Protein AF-A0A7C3TAP7-F1 (afdb_monomer)

Secondary structure (DSSP, 8-state):
------------------PPP-------PPPSS-S-SS-----------TT-----SPPPSSPPPP-PPPPPPPPPB--HHHHHHHHHHHHHHHHHTTSS--HHHHHHHHT--HHHHHHHHHGGGS-HHHHHHHHTPPPBSS--S--HHHHHHHHH-S-HHHHHHHHHHHHHHS--

Foldseek 3Di:
DDDDDDDDDDDDDDDDDDDDDDFDFDDDDDPPPPPDPDDDPPRPRDDDDPVDDPDPDDPPPDDPDPPDPDDPQQDFDQAVQLVLQVVLVVVVVCCVVVVDVDLVSVCVVVVHDSVSSVLSVLLVLQDPVLNVVSNVDGGDSDHWPDDSVQLNVLSPDPDNVSSVVSSVVSNVVTPD

Radius of gyration: 36.16 Å; Cα contacts (8 Å, |Δi|>4): 117; chains: 1; bounding box: 50×112×71 Å

pLDDT: mean 75.44, std 23.06, range [28.06, 97.81]

Mean predicted aligned error: 17.34 Å

Solvent-accessible surface area (backbone atoms only — not comparable to full-atom values): 11710 Å² total; per-residue (Å²): 136,85,86,88,80,85,91,82,91,84,92,85,86,85,88,82,90,82,82,89,85,81,89,84,88,80,86,79,82,80,63,94,74,74,88,56,98,69,86,73,86,70,82,78,81,77,87,69,64,87,92,66,77,80,73,87,66,76,77,74,96,58,79,81,77,73,83,73,73,82,75,73,81,55,69,68,36,74,43,69,41,38,58,43,48,52,48,27,56,50,54,50,52,33,46,76,69,58,79,38,90,48,62,62,57,52,12,64,75,70,75,48,53,52,68,56,47,53,56,43,48,42,57,73,55,37,52,69,68,58,50,53,52,49,68,63,56,69,63,34,53,62,78,45,62,64,40,62,77,70,45,51,64,45,25,67,48,86,51,64,68,60,32,52,56,54,48,50,54,50,54,74,72,24,74,112

Nearest PDB structures (foldseek):
  3mkz-assembly2_U  TM=6.483E-01  e=4.287E-01  Escherichia coli K-12
  3mkw-assembly1_B  TM=4.291E-01  e=1.584E-01  Escherichia coli K-12

Structure (mmCIF, N/CA/C/O backbone):
data_AF-A0A7C3TAP7-F1
#
_entry.id   AF-A0A7C3TAP7-F1
#
loop_
_atom_site.group_PDB
_atom_site.id
_atom_site.type_symbol
_atom_site.label_atom_id
_atom_site.label_alt_id
_atom_site.label_comp_id
_atom_site.label_asym_id
_atom_site.label_entity_id
_atom_site.label_seq_id
_atom_site.pdbx_PDB_ins_code
_atom_site.Cartn_x
_atom_site.Cartn_y
_atom_site.Cartn_z
_atom_site.occupancy
_atom_site.B_iso_or_equiv
_atom_site.auth_seq_id
_atom_site.auth_comp_id
_atom_site.auth_asym_id
_atom_site.auth_atom_id
_atom_site.pdbx_PDB_model_num
ATOM 1 N N . MET A 1 1 ? 23.867 97.907 49.532 1.00 34.69 1 MET A N 1
ATOM 2 C CA . MET A 1 1 ? 24.521 98.453 48.332 1.00 34.69 1 MET A CA 1
ATOM 3 C C . MET A 1 1 ? 25.478 97.412 47.781 1.00 34.69 1 MET A C 1
ATOM 5 O O . MET A 1 1 ? 26.526 97.175 48.360 1.00 34.69 1 MET A O 1
ATOM 9 N N . ASP A 1 2 ? 24.987 96.705 46.773 1.00 29.47 2 ASP A N 1
ATOM 10 C CA . ASP A 1 2 ? 25.617 96.410 45.482 1.00 29.47 2 ASP A CA 1
ATOM 11 C C . ASP A 1 2 ? 27.139 96.214 45.344 1.00 29.47 2 ASP A C 1
ATOM 13 O O . ASP A 1 2 ? 27.933 97.124 45.564 1.00 29.47 2 ASP A O 1
ATOM 17 N N . SER A 1 3 ? 27.431 95.079 44.692 1.00 28.06 3 SER A N 1
ATOM 18 C CA . SER A 1 3 ? 28.399 94.875 43.600 1.00 28.06 3 SER A CA 1
ATOM 19 C C . SER A 1 3 ? 29.869 94.556 43.897 1.00 28.06 3 SER A C 1
ATOM 21 O O . SER A 1 3 ? 30.468 95.069 44.833 1.00 28.06 3 SER A O 1
ATOM 23 N N . PHE A 1 4 ? 30.422 93.776 42.945 1.00 29.77 4 PHE A N 1
ATOM 24 C CA . PHE A 1 4 ? 31.807 93.304 42.722 1.00 29.77 4 PHE A CA 1
ATOM 25 C C . PHE A 1 4 ? 32.189 91.990 43.445 1.00 29.77 4 PHE A C 1
ATOM 27 O O . PHE A 1 4 ? 31.951 91.856 44.632 1.00 29.77 4 PHE A O 1
ATOM 34 N N . ASN A 1 5 ? 32.819 90.965 42.847 1.00 28.53 5 ASN A N 1
ATOM 35 C CA . ASN A 1 5 ? 33.373 90.744 41.504 1.00 28.53 5 ASN A CA 1
ATOM 36 C C . ASN A 1 5 ? 33.715 89.234 41.306 1.00 28.53 5 ASN A C 1
ATOM 38 O O . ASN A 1 5 ? 34.067 88.568 42.272 1.00 28.53 5 ASN A O 1
ATOM 42 N N . GLN A 1 6 ? 33.717 88.761 40.051 1.00 33.16 6 GLN A N 1
ATOM 43 C CA . GLN A 1 6 ? 34.759 87.919 39.404 1.00 33.16 6 GLN A CA 1
ATOM 44 C C . GLN A 1 6 ? 35.263 86.578 40.038 1.00 33.16 6 GLN A C 1
ATOM 46 O O . GLN A 1 6 ? 36.050 86.571 40.974 1.00 33.16 6 GLN A O 1
ATOM 51 N N . THR A 1 7 ? 34.957 85.465 39.340 1.00 33.38 7 THR A N 1
ATOM 52 C CA . THR A 1 7 ? 35.851 84.346 38.898 1.00 33.38 7 THR A CA 1
ATOM 53 C C . THR A 1 7 ? 36.612 83.452 39.909 1.00 33.38 7 THR A C 1
ATOM 55 O O . THR A 1 7 ? 37.551 83.913 40.548 1.00 33.38 7 THR A O 1
ATOM 58 N N . ARG A 1 8 ? 36.364 82.120 39.866 1.00 30.78 8 ARG A N 1
ATOM 59 C CA . ARG A 1 8 ? 37.312 81.023 39.486 1.00 30.78 8 ARG A CA 1
ATOM 60 C C . ARG A 1 8 ? 36.782 79.608 39.834 1.00 30.78 8 ARG A C 1
ATOM 62 O O . ARG A 1 8 ? 36.366 79.370 40.955 1.00 30.78 8 ARG A O 1
ATOM 69 N N . ASP A 1 9 ? 36.808 78.733 38.822 1.00 30.14 9 ASP A N 1
ATOM 70 C CA . ASP A 1 9 ? 37.350 77.355 38.761 1.00 30.14 9 ASP A CA 1
ATOM 71 C C . ASP A 1 9 ? 37.417 76.458 40.028 1.00 30.14 9 ASP A C 1
ATOM 73 O O . ASP A 1 9 ? 38.004 76.858 41.029 1.00 30.14 9 ASP A O 1
ATOM 77 N N . VAL A 1 10 ? 36.925 75.206 39.929 1.00 29.34 10 VAL A N 1
ATOM 78 C CA . VAL A 1 10 ? 37.688 73.929 40.071 1.00 29.34 10 VAL A CA 1
ATOM 79 C C . VAL A 1 10 ? 36.748 72.715 40.277 1.00 29.34 10 VAL A C 1
ATOM 81 O O . VAL A 1 10 ? 35.847 72.729 41.108 1.00 29.34 10 VAL A O 1
ATOM 84 N N . SER A 1 11 ? 37.035 71.670 39.492 1.00 30.80 11 SER A N 1
ATOM 85 C CA . SER A 1 11 ? 36.669 70.240 39.515 1.00 30.80 11 SER A CA 1
ATOM 86 C C . SER A 1 11 ? 35.888 69.612 40.681 1.00 30.80 11 SER A C 1
ATOM 88 O O . SER A 1 11 ? 36.293 69.672 41.838 1.00 30.80 11 SER A O 1
ATOM 90 N N . ALA A 1 12 ? 34.907 68.794 40.292 1.00 37.12 12 ALA A N 1
ATOM 91 C CA . ALA A 1 12 ? 34.281 67.689 41.025 1.00 37.12 12 ALA A CA 1
ATOM 92 C C . ALA A 1 12 ? 33.786 66.706 39.921 1.00 37.12 12 ALA A C 1
ATOM 94 O O . ALA A 1 12 ? 33.351 67.170 38.872 1.00 37.12 12 ALA A O 1
ATOM 95 N N . ASP A 1 13 ? 33.906 65.379 39.930 1.00 34.72 13 ASP A N 1
ATOM 96 C CA . ASP A 1 13 ? 33.959 64.404 41.007 1.00 34.72 13 ASP A CA 1
ATOM 97 C C . ASP A 1 13 ? 34.607 63.094 40.524 1.00 34.72 13 ASP A C 1
ATOM 99 O O . ASP A 1 13 ? 34.514 62.710 39.355 1.00 34.72 13 ASP A O 1
ATOM 103 N N . HIS A 1 14 ? 35.259 62.397 41.455 1.00 37.66 14 HIS A N 1
ATOM 104 C CA . HIS A 1 14 ? 35.857 61.078 41.267 1.00 37.66 14 HIS A CA 1
ATOM 105 C C . HIS A 1 14 ? 34.842 59.971 41.603 1.00 37.66 14 HIS A C 1
ATOM 107 O O . HIS A 1 14 ? 34.180 60.000 42.637 1.00 37.66 14 HIS A O 1
ATOM 113 N N . VAL A 1 15 ? 34.778 58.980 40.715 1.00 45.97 15 VAL A N 1
ATOM 114 C CA . VAL A 1 15 ? 33.947 57.765 40.726 1.00 45.97 15 VAL A CA 1
ATOM 115 C C . VAL A 1 15 ? 34.169 56.895 41.969 1.00 45.97 15 VAL A C 1
ATOM 117 O O . VAL A 1 15 ? 35.311 56.697 42.390 1.00 45.97 15 VAL A O 1
ATOM 120 N N . LYS A 1 16 ? 33.106 56.243 42.471 1.00 34.41 16 LYS A N 1
ATOM 121 C CA . LYS A 1 16 ? 33.261 54.919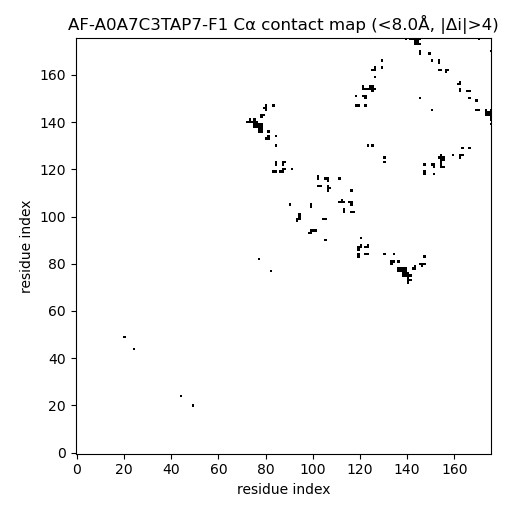 43.095 1.00 34.41 16 LYS A CA 1
ATOM 122 C C . LYS A 1 16 ? 32.028 54.022 42.941 1.00 34.41 16 LYS A C 1
ATOM 124 O O . LYS A 1 16 ? 30.992 54.242 43.560 1.00 34.41 16 LYS A O 1
ATOM 129 N N . ASP A 1 17 ? 32.215 52.993 42.120 1.00 37.56 17 ASP A N 1
ATOM 130 C CA . ASP A 1 17 ? 31.330 51.861 41.863 1.00 37.56 17 ASP A CA 1
ATOM 131 C C . ASP A 1 17 ? 31.081 50.992 43.107 1.00 37.56 17 ASP A C 1
ATOM 133 O O . ASP A 1 17 ? 31.955 50.809 43.958 1.00 37.56 17 ASP A O 1
ATOM 137 N N . SER A 1 18 ? 29.911 50.358 43.174 1.00 41.22 18 SER A N 1
ATOM 138 C CA . SER A 1 18 ? 29.680 49.164 43.996 1.00 41.22 18 SER A CA 1
ATOM 139 C C . SER A 1 18 ? 28.725 48.225 43.258 1.00 41.22 18 SER A C 1
ATOM 141 O O . SER A 1 18 ? 27.540 48.505 43.113 1.00 41.22 18 SER A O 1
ATOM 143 N N . VAL A 1 19 ? 29.288 47.133 42.734 1.00 40.41 19 VAL A N 1
ATOM 144 C CA . VAL A 1 19 ? 28.620 46.084 41.950 1.00 40.41 19 VAL A CA 1
ATOM 145 C C . VAL A 1 19 ? 28.092 45.006 42.905 1.00 40.41 19 VAL A C 1
ATOM 147 O O . VAL A 1 19 ? 28.863 44.454 43.691 1.00 40.41 19 VAL A O 1
ATOM 150 N N . GLU A 1 20 ? 26.794 44.694 42.840 1.00 43.16 20 GLU A N 1
ATOM 151 C CA . GLU A 1 20 ? 26.164 43.602 43.599 1.00 43.16 20 GLU A CA 1
ATOM 152 C C . GLU A 1 20 ? 26.666 42.225 43.125 1.00 43.16 20 GLU A C 1
ATOM 154 O O . GLU A 1 20 ? 26.523 41.843 41.962 1.00 43.16 20 GLU A O 1
ATOM 159 N N . LEU A 1 21 ? 27.244 41.456 44.051 1.00 42.50 21 LEU A N 1
ATOM 160 C CA . LEU A 1 21 ? 27.683 40.074 43.855 1.00 42.50 21 LEU A CA 1
ATOM 161 C C . LEU A 1 21 ? 26.515 39.121 44.140 1.00 42.50 21 LEU A C 1
ATOM 163 O O . LEU A 1 21 ? 25.936 39.169 45.223 1.00 42.50 21 LEU A O 1
ATOM 167 N N . ARG A 1 22 ? 26.196 38.214 43.209 1.00 45.31 22 ARG A N 1
ATOM 168 C CA . ARG A 1 22 ? 25.202 37.151 43.429 1.00 45.31 22 ARG A CA 1
ATOM 169 C C . ARG A 1 22 ? 25.887 35.785 43.379 1.00 45.31 22 ARG A C 1
ATOM 171 O O . ARG A 1 22 ? 26.507 35.442 42.376 1.00 45.31 22 ARG A O 1
ATOM 178 N N . GLU A 1 23 ? 25.805 35.031 44.472 1.00 45.12 23 GLU A N 1
ATOM 179 C CA . GLU A 1 23 ? 26.410 33.700 44.598 1.00 45.12 23 GLU A CA 1
ATOM 180 C C . GLU A 1 23 ? 25.568 32.648 43.856 1.00 45.12 23 GLU A C 1
ATOM 182 O O . GLU A 1 23 ? 24.342 32.624 43.968 1.00 45.12 23 GLU A O 1
ATOM 187 N N . GLN A 1 24 ? 26.223 31.781 43.079 1.00 47.28 24 GLN A N 1
ATOM 188 C CA . GLN A 1 24 ? 25.591 30.660 42.378 1.00 47.28 24 GLN A CA 1
ATOM 189 C C . GLN A 1 24 ? 26.088 29.337 42.965 1.00 47.28 24 GLN A C 1
ATOM 191 O O . GLN A 1 24 ? 27.241 28.957 42.764 1.00 47.28 24 GLN A O 1
ATOM 196 N N . THR A 1 25 ? 25.199 28.625 43.658 1.00 35.91 25 THR A N 1
ATOM 197 C CA . THR A 1 25 ? 25.434 27.262 44.154 1.00 35.91 25 THR A CA 1
ATOM 198 C C . THR A 1 25 ? 24.968 26.263 43.098 1.00 35.91 25 THR A C 1
ATOM 200 O O . THR A 1 25 ? 23.793 26.250 42.734 1.00 35.91 25 THR A O 1
ATOM 203 N N . VAL A 1 26 ? 25.881 25.435 42.587 1.00 48.47 26 VAL A N 1
ATOM 204 C CA . VAL A 1 26 ? 25.562 24.331 41.668 1.00 48.47 26 VAL A CA 1
ATOM 205 C C . VAL A 1 26 ? 25.831 23.018 42.396 1.00 48.47 26 VAL A C 1
ATOM 207 O O . VAL A 1 26 ? 26.983 22.691 42.671 1.00 48.47 26 VAL A O 1
ATOM 210 N N . GLU A 1 27 ? 24.779 22.265 42.708 1.00 46.53 27 GLU A N 1
ATOM 211 C CA . GLU A 1 27 ? 24.898 20.913 43.256 1.00 46.53 27 GLU A CA 1
ATOM 212 C C . GLU A 1 27 ? 25.033 19.909 42.107 1.00 46.53 27 GLU A C 1
ATOM 214 O O . GLU A 1 27 ? 24.137 19.762 41.275 1.00 46.53 27 GLU A O 1
ATOM 219 N N . VAL A 1 28 ? 26.177 19.228 42.031 1.00 52.69 28 VAL A N 1
ATOM 220 C CA . VAL A 1 28 ? 26.414 18.162 41.051 1.00 52.69 28 VAL A CA 1
ATOM 221 C C . VAL A 1 28 ? 26.203 16.826 41.754 1.00 52.69 28 VAL A C 1
ATOM 223 O O . VAL A 1 28 ? 27.039 16.398 42.547 1.00 52.69 28 VAL A O 1
ATOM 226 N N . ALA A 1 29 ? 25.087 16.155 41.470 1.00 47.28 29 ALA A N 1
ATOM 227 C CA . ALA A 1 29 ? 24.871 14.784 41.917 1.00 47.28 29 ALA A CA 1
ATOM 228 C C . ALA A 1 29 ? 25.807 13.834 41.147 1.00 47.28 29 ALA A C 1
ATOM 230 O O . ALA A 1 29 ? 25.789 13.786 39.915 1.00 47.28 29 ALA A O 1
ATOM 231 N N . LEU A 1 30 ? 26.636 13.085 41.876 1.00 50.78 30 LEU A N 1
ATOM 232 C CA . LEU A 1 30 ? 27.522 12.068 41.312 1.00 50.78 30 LEU A CA 1
ATOM 233 C C . LEU A 1 30 ? 26.681 10.873 40.838 1.00 50.78 30 LEU A C 1
ATOM 235 O O . LEU A 1 30 ? 25.886 10.321 41.597 1.00 50.78 30 LEU A O 1
ATOM 239 N N . GLY A 1 31 ? 26.842 10.486 39.571 1.00 46.00 31 GLY A N 1
ATOM 240 C CA . GLY A 1 31 ? 26.230 9.274 39.026 1.00 46.00 31 GLY A CA 1
ATOM 241 C C . GLY A 1 31 ? 26.690 8.005 39.767 1.00 46.00 31 GLY A C 1
ATOM 242 O O . GLY A 1 31 ? 27.697 8.029 40.471 1.00 46.00 31 GLY A O 1
ATOM 243 N N . PRO A 1 32 ? 25.985 6.874 39.591 1.00 49.97 32 PRO A N 1
ATOM 244 C CA . PRO A 1 32 ? 26.038 5.706 40.484 1.00 49.97 32 PRO A CA 1
ATOM 245 C C . PRO A 1 32 ? 27.393 4.986 40.570 1.00 49.97 32 PRO A C 1
ATOM 247 O O . PRO A 1 32 ? 27.592 4.177 41.470 1.00 49.97 32 PRO A O 1
ATOM 250 N N . ASN A 1 33 ? 28.337 5.280 39.676 1.00 49.97 33 ASN A N 1
ATOM 251 C CA . ASN A 1 33 ? 29.693 4.750 39.754 1.00 49.97 33 ASN A CA 1
ATOM 252 C C . ASN A 1 33 ? 30.579 5.780 40.455 1.00 49.97 33 ASN A C 1
ATOM 254 O O . ASN A 1 33 ? 31.202 6.619 39.805 1.00 49.97 33 ASN A O 1
ATOM 258 N N . GLY A 1 34 ? 30.573 5.730 41.790 1.00 51.75 34 GLY A N 1
ATOM 259 C CA . GLY A 1 34 ? 31.387 6.577 42.657 1.00 51.75 34 GLY A CA 1
ATOM 260 C C . GLY A 1 34 ? 32.863 6.506 42.269 1.00 51.75 34 GLY A C 1
ATOM 261 O O . GLY A 1 34 ? 33.547 5.538 42.573 1.00 51.75 34 GLY A O 1
ATOM 262 N N . ALA A 1 35 ? 33.348 7.540 41.582 1.00 52.47 35 ALA A N 1
ATOM 263 C CA . ALA A 1 35 ? 34.725 7.625 41.098 1.00 52.47 35 ALA A CA 1
ATOM 264 C C . ALA A 1 35 ? 35.727 8.105 42.170 1.00 52.47 35 ALA A C 1
ATOM 266 O O . ALA A 1 35 ? 36.898 8.305 41.860 1.00 52.47 35 ALA A O 1
ATOM 267 N N . PHE A 1 36 ? 35.293 8.297 43.421 1.00 47.75 36 PHE A N 1
ATOM 268 C CA . PHE A 1 36 ? 36.142 8.755 44.521 1.00 47.75 36 PHE A CA 1
ATOM 269 C C . PHE A 1 36 ? 35.759 8.007 45.807 1.00 47.75 36 PHE A C 1
ATOM 271 O O . PHE A 1 36 ? 34.679 8.220 46.350 1.00 47.75 36 PHE A O 1
ATOM 278 N N . GLU A 1 37 ? 36.632 7.115 46.284 1.00 52.16 37 GLU A N 1
ATOM 279 C CA . GLU A 1 37 ? 36.410 6.281 47.483 1.00 52.16 37 GLU A CA 1
ATOM 280 C C . GLU A 1 37 ? 36.496 7.071 48.808 1.00 52.16 37 GLU A C 1
ATOM 282 O O . GLU A 1 37 ? 36.122 6.569 49.865 1.00 52.16 37 GLU A O 1
ATOM 287 N N . SER A 1 38 ? 36.922 8.336 48.766 1.00 48.22 38 SER A N 1
ATOM 288 C CA . SER A 1 38 ? 36.950 9.262 49.903 1.00 48.22 38 SER A CA 1
ATOM 289 C C . SER A 1 38 ? 36.211 10.555 49.544 1.00 48.22 38 SER A C 1
ATOM 291 O O . SER A 1 38 ? 36.730 11.454 48.884 1.00 48.22 38 SER A O 1
ATOM 293 N N . GLY A 1 39 ? 34.942 10.629 49.949 1.00 45.53 39 GLY A N 1
ATOM 294 C CA . GLY A 1 39 ? 34.052 11.751 49.670 1.00 45.53 39 GLY A CA 1
ATOM 295 C C . GLY A 1 39 ? 34.450 13.029 50.407 1.00 45.53 39 GLY A C 1
ATOM 296 O O . GLY A 1 39 ? 33.928 13.313 51.477 1.00 45.53 39 GLY A O 1
ATOM 297 N N . ASN A 1 40 ? 35.306 13.839 49.789 1.00 45.41 40 ASN A N 1
ATOM 298 C CA . ASN A 1 40 ? 35.402 15.264 50.086 1.00 45.41 40 ASN A CA 1
ATOM 299 C C . ASN A 1 40 ? 34.587 16.013 49.026 1.00 45.41 40 ASN A C 1
ATOM 301 O O . ASN A 1 40 ? 35.086 16.296 47.936 1.00 45.41 40 ASN A O 1
ATOM 305 N N . VAL A 1 41 ? 33.321 16.328 49.328 1.00 48.25 41 VAL A N 1
ATOM 306 C CA . VAL A 1 41 ? 32.530 17.289 48.539 1.00 48.25 41 VAL A CA 1
ATOM 307 C C . VAL A 1 41 ? 33.136 18.669 48.784 1.00 48.25 41 VAL A C 1
ATOM 309 O O . VAL A 1 41 ? 32.724 19.416 49.666 1.00 48.25 41 VAL A O 1
ATOM 312 N N . GLY A 1 42 ? 34.196 18.984 48.045 1.00 44.69 42 GLY A N 1
ATOM 313 C CA . GLY A 1 42 ? 34.756 20.322 48.019 1.00 44.69 42 GLY A CA 1
ATOM 314 C C . GLY A 1 42 ? 33.747 21.252 47.359 1.00 44.69 42 GLY A C 1
ATOM 315 O O . GLY A 1 42 ? 33.550 21.190 46.147 1.00 44.69 42 GLY A O 1
ATOM 316 N N . VAL A 1 43 ? 33.104 22.110 48.148 1.00 46.41 43 VAL A N 1
ATOM 317 C CA . VAL A 1 43 ? 32.361 23.264 47.636 1.00 46.41 43 VAL A CA 1
ATOM 318 C C . VAL A 1 43 ? 33.360 24.150 46.883 1.00 46.41 43 VAL A C 1
ATOM 320 O O . VAL A 1 43 ? 34.126 24.903 47.480 1.00 46.41 43 VAL A O 1
ATOM 323 N N . LEU A 1 44 ? 33.400 24.018 45.555 1.00 47.38 44 LEU A N 1
ATOM 324 C CA . LEU A 1 44 ? 34.215 24.853 44.675 1.00 47.38 44 LEU A CA 1
ATOM 325 C C . LEU A 1 44 ? 33.500 26.192 44.459 1.00 47.38 44 LEU A C 1
ATOM 327 O O . LEU A 1 44 ? 32.792 26.391 43.474 1.00 47.38 44 LEU A O 1
ATOM 331 N N . THR A 1 45 ? 33.691 27.137 45.379 1.00 42.62 45 THR A N 1
ATOM 332 C CA . THR A 1 45 ? 33.263 28.529 45.190 1.00 42.62 45 THR A CA 1
ATOM 333 C C . THR A 1 45 ? 34.204 29.232 44.216 1.00 42.62 45 THR A C 1
ATOM 335 O O . THR A 1 45 ? 35.155 29.917 44.589 1.00 42.62 45 THR A O 1
ATOM 338 N N . ARG A 1 46 ? 33.940 29.090 42.913 1.00 52.34 46 ARG A N 1
ATOM 339 C CA . ARG A 1 46 ? 34.581 29.949 41.915 1.00 52.34 46 ARG A CA 1
ATOM 340 C C . ARG A 1 46 ? 33.900 31.318 41.937 1.00 52.34 46 ARG A C 1
ATOM 342 O O . ARG A 1 46 ? 32.774 31.457 41.473 1.00 52.34 46 ARG A O 1
ATOM 349 N N . ARG A 1 47 ? 34.602 32.348 42.413 1.00 52.22 47 ARG A N 1
ATOM 350 C CA . ARG A 1 47 ? 34.183 33.744 42.217 1.00 52.22 47 ARG A CA 1
ATOM 351 C C . ARG A 1 47 ? 34.488 34.150 40.778 1.00 52.22 47 ARG A C 1
ATOM 353 O O . ARG A 1 47 ? 35.652 34.289 40.407 1.00 52.22 47 ARG A O 1
ATOM 360 N N . VAL A 1 48 ? 33.450 34.288 39.958 1.00 56.03 48 VAL A N 1
ATOM 361 C CA . VAL A 1 48 ? 33.563 34.830 38.599 1.00 56.03 48 VAL A CA 1
ATOM 362 C C . VAL A 1 48 ? 32.976 36.233 38.627 1.00 56.03 48 VAL A C 1
ATOM 364 O O . VAL A 1 48 ? 31.812 36.373 39.003 1.00 56.03 48 VAL A O 1
ATOM 367 N N . PRO A 1 49 ? 33.744 37.273 38.278 1.00 56.34 49 PRO A N 1
ATOM 368 C CA . PRO A 1 49 ? 33.165 38.593 38.100 1.00 56.34 49 PRO A CA 1
ATOM 369 C C . PRO A 1 49 ? 32.142 38.531 36.951 1.00 56.34 49 PRO A C 1
ATOM 371 O O . PRO A 1 49 ? 32.363 37.870 35.932 1.00 56.34 49 PRO A O 1
ATOM 374 N N . ALA A 1 50 ? 30.972 39.142 37.156 1.00 56.81 50 ALA A N 1
ATOM 375 C CA . ALA A 1 50 ? 29.819 39.032 36.253 1.00 56.81 50 ALA A CA 1
ATOM 376 C C . ALA A 1 50 ? 30.096 39.573 34.836 1.00 56.81 50 ALA A C 1
ATOM 378 O O . ALA A 1 50 ? 29.385 39.239 33.890 1.00 56.81 50 ALA A O 1
ATOM 379 N N . ASP A 1 51 ? 31.154 40.368 34.681 1.00 58.44 51 ASP A N 1
ATOM 380 C CA . ASP A 1 51 ? 31.613 40.937 33.417 1.00 58.44 51 ASP A CA 1
ATOM 381 C C . ASP A 1 51 ? 32.257 39.905 32.474 1.00 58.44 51 ASP A C 1
ATOM 383 O O . ASP A 1 51 ? 32.466 40.194 31.294 1.00 58.44 51 ASP A O 1
ATOM 387 N N . ARG A 1 52 ? 32.549 38.686 32.954 1.00 55.16 52 ARG A N 1
ATOM 388 C CA . ARG A 1 52 ? 33.255 37.664 32.173 1.00 55.16 52 ARG A CA 1
ATOM 389 C C . ARG A 1 52 ? 32.529 36.324 32.131 1.00 55.16 52 ARG A C 1
ATOM 391 O O . ARG A 1 52 ? 33.065 35.277 32.506 1.00 55.16 52 ARG A O 1
ATOM 398 N N . VAL A 1 53 ? 31.318 36.341 31.577 1.00 56.84 53 VAL A N 1
ATOM 399 C CA . VAL A 1 53 ? 30.647 35.128 31.087 1.00 56.84 53 VAL A CA 1
ATOM 400 C C . VAL A 1 53 ? 31.323 34.683 29.787 1.00 56.84 53 VAL A C 1
ATOM 402 O O . VAL A 1 53 ? 31.079 35.228 28.713 1.00 56.84 53 VAL A O 1
ATOM 405 N N . VAL A 1 54 ? 32.194 33.677 29.871 1.00 56.91 54 VAL A N 1
ATOM 406 C CA . VAL A 1 54 ? 32.760 33.017 28.687 1.00 56.91 54 VAL A CA 1
ATOM 407 C C . VAL A 1 54 ? 31.758 31.965 28.217 1.00 56.91 54 VAL A C 1
ATOM 409 O O . VAL A 1 54 ? 31.738 30.845 28.723 1.00 56.91 54 VAL A O 1
ATOM 412 N N . SER A 1 55 ? 30.899 32.320 27.260 1.00 59.31 55 SER A N 1
ATOM 413 C CA . SER A 1 55 ? 30.122 31.315 26.531 1.00 59.31 55 SER A CA 1
ATOM 414 C C . SER A 1 55 ? 31.082 30.528 25.642 1.00 59.31 55 SER A C 1
ATOM 416 O O . SER A 1 55 ? 31.640 31.067 24.690 1.00 59.31 55 SER A O 1
ATOM 418 N N . ALA A 1 56 ? 31.292 29.249 25.953 1.00 62.50 56 ALA A N 1
ATOM 419 C CA . ALA A 1 56 ? 32.120 28.346 25.151 1.00 62.50 56 ALA A CA 1
ATOM 420 C C . ALA A 1 56 ? 31.448 27.931 23.824 1.00 62.50 56 ALA A C 1
ATOM 422 O O . ALA A 1 56 ? 31.965 27.068 23.117 1.00 62.50 56 ALA A O 1
ATOM 423 N N . VAL A 1 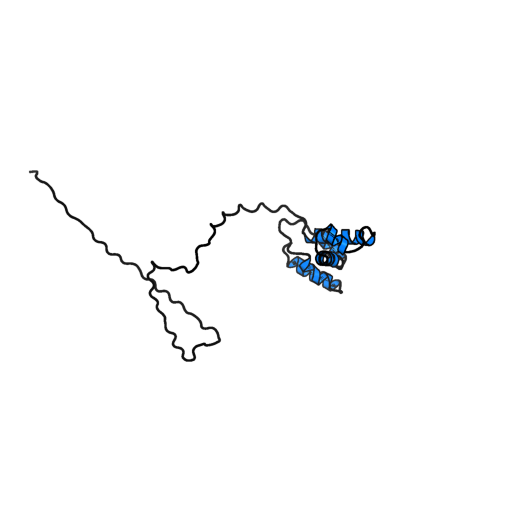57 ? 30.291 28.516 23.486 1.00 74.31 57 VAL A N 1
ATOM 424 C CA . VAL A 1 57 ? 29.608 28.272 22.216 1.00 74.31 57 VAL A CA 1
ATOM 425 C C . VAL A 1 57 ? 30.246 29.174 21.159 1.00 74.31 57 VAL A C 1
ATOM 427 O O . VAL A 1 57 ? 30.054 30.392 21.213 1.00 74.31 57 VAL A O 1
ATOM 430 N N . PRO A 1 58 ? 31.010 28.623 20.198 1.00 75.94 58 PRO A N 1
ATOM 431 C CA . PRO A 1 58 ? 31.526 29.424 19.101 1.00 75.94 58 PRO A CA 1
ATOM 432 C C . PRO A 1 58 ? 30.350 30.069 18.352 1.00 75.94 58 PRO A C 1
ATOM 434 O O . 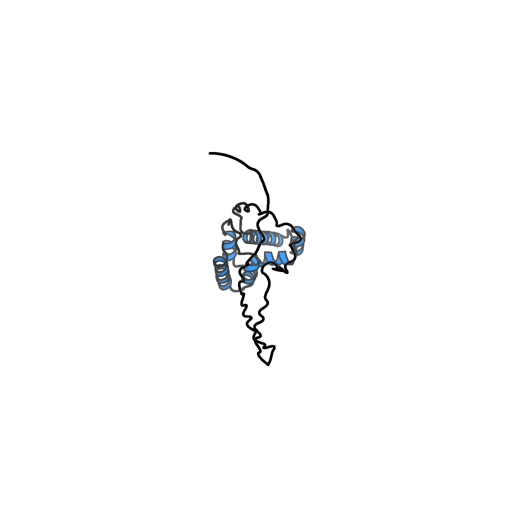PRO A 1 58 ? 29.309 29.423 18.186 1.00 75.94 58 PRO A O 1
ATOM 437 N N . PRO A 1 59 ? 30.486 31.325 17.896 1.00 72.12 59 PRO A N 1
ATOM 438 C CA . PRO A 1 59 ? 29.408 31.995 17.187 1.00 72.12 59 PRO A CA 1
ATOM 439 C C . PRO A 1 59 ? 29.001 31.166 15.958 1.00 72.12 59 PRO A C 1
ATOM 441 O O . PRO A 1 59 ? 29.873 30.616 15.270 1.00 72.12 59 PRO A O 1
ATOM 444 N N . PRO A 1 60 ? 27.691 31.042 15.669 1.00 73.88 60 PRO A N 1
ATOM 445 C CA . PRO A 1 60 ? 27.237 30.347 14.477 1.00 73.88 60 PRO A CA 1
ATOM 446 C C . PRO A 1 60 ? 27.882 30.996 13.251 1.00 73.88 60 PRO A C 1
ATOM 448 O O . PRO A 1 60 ? 27.787 32.202 13.038 1.00 73.88 60 PRO A O 1
ATOM 451 N N . ARG A 1 61 ? 28.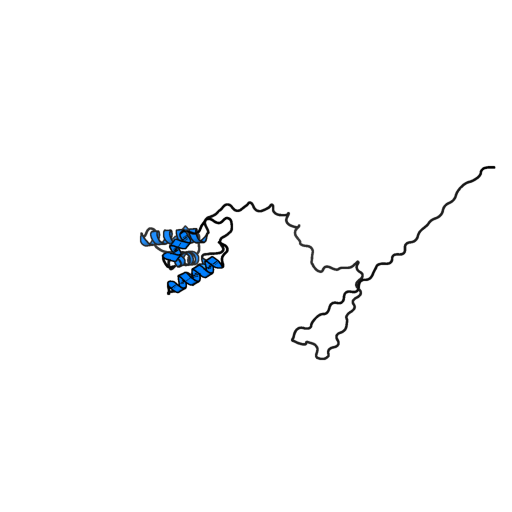555 30.180 12.433 1.00 78.44 61 ARG A N 1
ATOM 452 C CA . ARG A 1 61 ? 29.292 30.627 11.235 1.00 78.44 61 ARG A CA 1
ATOM 453 C C . ARG A 1 61 ? 28.383 31.192 10.135 1.00 78.44 61 ARG A C 1
ATOM 455 O O . ARG A 1 61 ? 28.879 31.686 9.128 1.00 78.44 61 ARG A O 1
ATOM 462 N N . HIS A 1 62 ? 27.066 31.106 10.317 1.00 79.62 62 HIS A N 1
ATOM 463 C CA . HIS A 1 62 ? 26.067 31.591 9.380 1.00 79.62 62 HIS A CA 1
ATOM 464 C C . HIS A 1 62 ? 25.111 32.558 10.082 1.00 79.62 62 HIS A C 1
ATOM 466 O O . HIS A 1 62 ? 24.708 32.282 11.217 1.00 79.62 62 HIS A O 1
ATOM 472 N N . PRO A 1 63 ? 24.730 33.666 9.417 1.00 81.38 63 PRO A N 1
ATOM 473 C CA . PRO A 1 63 ? 23.730 34.576 9.951 1.00 81.38 63 PRO A CA 1
ATOM 474 C C . PRO A 1 63 ? 22.424 33.814 10.225 1.00 81.38 63 PRO A C 1
ATOM 476 O O . PRO A 1 63 ? 22.114 32.857 9.503 1.00 81.38 63 PRO A O 1
ATOM 479 N N . PRO A 1 64 ? 21.653 34.213 11.253 1.00 78.56 64 PRO A N 1
ATOM 480 C CA . PRO A 1 64 ? 20.365 33.597 11.527 1.00 78.56 64 PRO A CA 1
ATOM 481 C C . PRO A 1 64 ? 19.500 33.674 10.269 1.00 78.56 64 PRO A C 1
ATOM 483 O O . PRO A 1 64 ? 19.364 34.737 9.658 1.00 78.56 64 PRO A O 1
ATOM 486 N N . ARG A 1 65 ? 18.941 32.529 9.854 1.00 80.00 65 ARG A N 1
ATOM 487 C CA . ARG A 1 65 ? 18.002 32.492 8.730 1.00 80.00 65 ARG A CA 1
ATOM 488 C C . ARG A 1 65 ? 16.862 33.475 9.057 1.00 80.00 65 ARG A C 1
ATOM 490 O O . ARG A 1 65 ? 16.335 33.395 10.169 1.00 80.00 65 ARG A O 1
ATOM 497 N N . PRO A 1 66 ? 16.483 34.380 8.133 1.00 82.69 66 PRO A N 1
ATOM 498 C CA . PRO A 1 66 ? 15.324 35.244 8.321 1.00 82.69 66 PRO A CA 1
ATOM 499 C C . PRO A 1 66 ? 14.104 34.409 8.723 1.00 82.69 66 PRO A C 1
ATOM 501 O O . PRO A 1 66 ? 13.998 33.268 8.255 1.00 82.69 66 PRO A O 1
ATOM 504 N N . PRO A 1 67 ? 13.191 34.930 9.563 1.00 79.25 67 PRO A N 1
ATOM 505 C CA . PRO A 1 67 ? 11.970 34.210 9.895 1.00 79.25 67 PRO A CA 1
ATOM 506 C C . PRO A 1 67 ? 11.266 33.830 8.591 1.00 79.25 67 PRO A C 1
ATOM 508 O O . PRO A 1 67 ? 10.899 34.697 7.796 1.00 79.25 67 PRO A O 1
ATOM 511 N N . GLU A 1 68 ? 11.155 32.523 8.332 1.00 74.62 68 GLU A N 1
ATOM 512 C CA . GLU A 1 68 ? 10.440 32.042 7.156 1.00 74.62 68 GLU A CA 1
ATOM 513 C C . GLU A 1 68 ? 9.002 32.569 7.238 1.00 74.62 68 GLU A C 1
ATOM 515 O O . GLU A 1 68 ? 8.383 32.468 8.305 1.00 74.62 68 GLU A O 1
ATOM 520 N N . PRO A 1 69 ? 8.455 33.136 6.146 1.00 77.69 69 PRO A N 1
ATOM 521 C CA . PRO A 1 69 ? 7.065 33.558 6.134 1.00 77.69 69 PRO A CA 1
ATOM 522 C C . PRO A 1 69 ? 6.167 32.375 6.528 1.00 77.69 69 PRO A C 1
ATOM 524 O O . PRO A 1 69 ? 6.520 31.221 6.240 1.00 77.69 69 PRO A O 1
ATOM 527 N N . PRO A 1 70 ? 5.010 32.629 7.172 1.00 72.69 70 PRO A N 1
ATOM 528 C CA . PRO A 1 70 ? 4.080 31.576 7.551 1.00 72.69 70 PRO A CA 1
ATOM 529 C C . PRO A 1 70 ? 3.832 30.667 6.351 1.00 72.69 70 PRO A C 1
ATOM 531 O O . PRO A 1 70 ? 3.404 31.130 5.291 1.00 72.69 70 PRO A O 1
ATOM 534 N N . ARG A 1 71 ? 4.165 29.376 6.492 1.00 68.88 71 ARG A N 1
ATOM 535 C CA . ARG A 1 71 ? 3.974 28.411 5.407 1.00 68.88 71 ARG A CA 1
ATOM 536 C C . ARG A 1 71 ? 2.515 28.504 4.947 1.00 68.88 71 ARG A C 1
ATOM 538 O O . ARG A 1 71 ? 1.630 28.426 5.801 1.00 68.88 71 ARG A O 1
ATOM 545 N N . PRO A 1 72 ? 2.250 28.674 3.639 1.00 68.25 72 PRO A N 1
ATOM 546 C CA . PRO A 1 72 ? 0.890 28.816 3.145 1.00 68.25 72 PRO A CA 1
ATOM 547 C C . PRO A 1 72 ? 0.044 27.631 3.611 1.00 68.25 72 PRO A C 1
ATOM 549 O O . PRO A 1 72 ? 0.506 26.484 3.566 1.00 68.25 72 PRO A O 1
ATOM 552 N N . LEU A 1 73 ? -1.182 27.930 4.060 1.00 65.75 73 LEU A N 1
ATOM 553 C CA . LEU A 1 73 ? -2.160 26.941 4.510 1.00 65.75 73 LEU A CA 1
ATOM 554 C C . LEU A 1 73 ? -2.214 25.799 3.492 1.00 65.75 73 LEU A C 1
ATOM 556 O O . LEU A 1 73 ? -2.439 26.009 2.297 1.00 65.75 73 LEU A O 1
ATOM 560 N N . HIS A 1 74 ? -1.911 24.588 3.953 1.00 70.25 74 HIS A N 1
ATOM 561 C CA . HIS A 1 74 ? -1.821 23.430 3.082 1.00 70.25 74 HIS A CA 1
ATOM 562 C C . HIS A 1 74 ? -3.178 23.200 2.401 1.00 70.25 74 HIS A C 1
ATOM 564 O O . HIS A 1 74 ? -4.194 23.005 3.060 1.00 70.25 74 HIS A O 1
ATOM 570 N N . LYS A 1 75 ? -3.216 23.232 1.064 1.00 78.44 75 LYS A N 1
ATOM 571 C CA . LYS A 1 75 ? -4.423 22.824 0.331 1.00 78.44 75 LYS A CA 1
ATOM 572 C C . LYS A 1 75 ? -4.771 21.377 0.720 1.00 78.44 75 LYS A C 1
ATOM 574 O O . LYS A 1 75 ? -3.828 20.591 0.866 1.00 78.44 75 LYS A O 1
ATOM 579 N N . PRO A 1 76 ? -6.060 21.009 0.844 1.00 80.94 76 PRO A N 1
ATOM 580 C CA . PRO A 1 76 ? -6.455 19.619 1.042 1.00 80.94 76 PRO A CA 1
ATOM 581 C C . PRO A 1 76 ? -5.820 18.743 -0.040 1.00 80.94 76 PRO A C 1
ATOM 583 O O . PRO A 1 76 ? -5.891 19.061 -1.229 1.00 80.94 76 PRO A O 1
ATOM 586 N N . ARG A 1 77 ? -5.136 17.673 0.367 1.00 84.00 77 ARG A N 1
ATOM 587 C CA . ARG A 1 77 ? -4.497 16.723 -0.549 1.00 84.00 77 ARG A CA 1
ATOM 588 C C . ARG A 1 77 ? -4.955 15.315 -0.223 1.00 84.00 77 ARG A C 1
ATOM 590 O O . ARG A 1 77 ? -5.174 14.970 0.937 1.00 84.00 77 ARG A O 1
ATOM 597 N N . THR A 1 78 ? -5.051 14.489 -1.258 1.00 85.88 78 THR A N 1
ATOM 598 C CA . THR A 1 78 ? -5.227 13.048 -1.083 1.00 85.88 78 THR A CA 1
ATOM 599 C C . THR A 1 78 ? -4.055 12.496 -0.263 1.00 85.88 78 THR A C 1
ATOM 601 O O . THR A 1 78 ? -2.901 12.817 -0.578 1.00 85.88 78 THR A O 1
ATOM 604 N N . PRO A 1 79 ? -4.303 11.671 0.771 1.00 89.19 79 PRO A N 1
ATOM 605 C CA . PRO A 1 79 ? -3.224 11.097 1.559 1.00 89.19 79 PRO A CA 1
ATOM 606 C C . PRO A 1 79 ? -2.257 10.280 0.678 1.00 89.19 79 PRO A C 1
ATOM 608 O O . PRO A 1 79 ? -2.711 9.497 -0.163 1.00 89.19 79 PRO A O 1
ATOM 611 N N . PRO A 1 80 ? -0.926 10.393 0.862 1.00 90.31 80 PRO A N 1
ATOM 612 C CA . PRO A 1 80 ? 0.058 9.716 0.006 1.00 90.31 80 PRO A CA 1
ATOM 613 C C . PRO A 1 80 ? -0.104 8.193 -0.054 1.00 90.31 80 PRO A C 1
ATOM 615 O O . PRO A 1 80 ? 0.204 7.559 -1.065 1.00 90.31 80 PRO A O 1
ATOM 618 N N . VAL A 1 81 ? -0.604 7.594 1.028 1.00 92.75 81 VAL A N 1
ATOM 619 C CA . VAL A 1 81 ? -0.865 6.155 1.109 1.00 92.75 81 VAL A CA 1
ATOM 620 C C . VAL A 1 81 ? -1.936 5.699 0.113 1.00 92.75 81 VAL A C 1
ATOM 622 O O . VAL A 1 81 ? -1.806 4.626 -0.473 1.00 92.75 81 VAL A O 1
ATOM 625 N N . VAL A 1 82 ? -2.933 6.544 -0.169 1.00 94.62 82 VAL A N 1
ATOM 626 C CA . VAL A 1 82 ? -3.985 6.271 -1.159 1.00 94.62 82 VAL A CA 1
ATOM 627 C C . VAL A 1 82 ? -3.398 6.235 -2.561 1.00 94.62 82 VAL A C 1
ATOM 629 O O . VAL A 1 82 ? -3.640 5.294 -3.314 1.00 94.62 82 VAL A O 1
ATOM 632 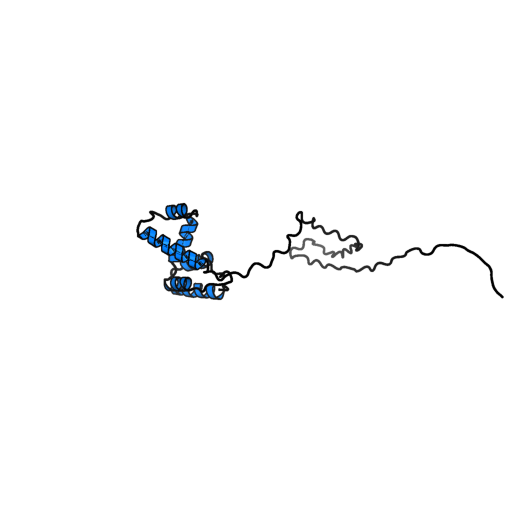N N . GLU A 1 83 ? -2.568 7.221 -2.903 1.00 93.69 83 GLU A N 1
ATOM 633 C CA . GLU A 1 83 ? -1.875 7.256 -4.194 1.00 93.69 83 GLU A CA 1
ATOM 634 C C . GLU A 1 83 ? -0.917 6.072 -4.355 1.00 93.69 83 GLU A C 1
ATOM 636 O O . GLU A 1 83 ? -0.807 5.487 -5.433 1.00 93.69 83 GLU A O 1
ATOM 641 N N . THR A 1 84 ? -0.272 5.657 -3.266 1.00 95.38 84 THR A N 1
ATOM 642 C CA . THR A 1 84 ? 0.600 4.477 -3.256 1.00 95.38 84 THR A CA 1
ATOM 643 C C . THR A 1 84 ? -0.191 3.199 -3.547 1.00 95.38 84 THR A C 1
ATOM 645 O O . THR A 1 84 ? 0.215 2.408 -4.399 1.00 95.38 84 THR A O 1
ATOM 648 N N . LEU A 1 85 ? -1.358 3.018 -2.919 1.00 96.88 85 LEU A N 1
ATOM 649 C CA . LEU A 1 85 ? -2.240 1.880 -3.189 1.00 96.88 85 LEU A CA 1
ATOM 650 C C . LEU A 1 85 ? -2.790 1.907 -4.626 1.00 96.88 85 LEU A C 1
ATOM 652 O O . LEU A 1 85 ? -2.806 0.879 -5.303 1.00 96.88 85 LEU A O 1
ATOM 656 N N . ARG A 1 86 ? -3.170 3.084 -5.139 1.00 97.19 86 ARG A N 1
ATOM 657 C CA . ARG A 1 86 ? -3.596 3.256 -6.541 1.00 97.19 86 ARG A CA 1
ATOM 658 C C . ARG A 1 86 ? -2.496 2.854 -7.523 1.00 97.19 86 ARG A C 1
ATOM 660 O O . ARG A 1 86 ? -2.775 2.146 -8.494 1.00 97.19 86 ARG A O 1
ATOM 667 N N . LYS A 1 87 ? -1.245 3.250 -7.259 1.00 96.62 87 LYS A N 1
ATOM 668 C CA . LYS A 1 87 ? -0.079 2.816 -8.045 1.00 96.62 87 LYS A CA 1
ATOM 669 C C . LYS A 1 87 ? 0.104 1.304 -7.993 1.00 96.62 87 LYS A C 1
ATOM 671 O O . LYS A 1 87 ? 0.256 0.693 -9.047 1.00 96.62 87 LYS A O 1
ATOM 676 N N . ALA A 1 88 ? 0.008 0.699 -6.810 1.00 97.50 88 ALA A N 1
ATOM 677 C CA . ALA A 1 88 ? 0.112 -0.749 -6.652 1.00 97.50 88 ALA A CA 1
ATOM 678 C C . ALA A 1 88 ? -0.930 -1.490 -7.511 1.00 97.50 88 ALA A C 1
ATOM 680 O O . ALA A 1 88 ? -0.576 -2.386 -8.278 1.00 97.50 88 ALA A O 1
ATOM 681 N N . LEU A 1 89 ? -2.197 -1.061 -7.460 1.00 97.62 89 LEU A N 1
ATOM 682 C CA . LEU A 1 89 ? -3.287 -1.626 -8.265 1.00 97.62 89 LEU A CA 1
ATOM 683 C C . LEU A 1 89 ? -3.072 -1.425 -9.772 1.00 97.62 89 LEU A C 1
ATOM 685 O O . LEU A 1 89 ? -3.417 -2.290 -10.578 1.00 97.62 89 LEU A O 1
ATOM 689 N N . LYS A 1 90 ? -2.517 -0.281 -10.187 1.00 97.75 90 LYS A N 1
ATOM 690 C CA . LYS A 1 90 ? -2.149 -0.036 -11.588 1.00 97.75 90 LYS A CA 1
ATOM 691 C C . LYS A 1 90 ? -1.060 -1.009 -12.034 1.00 97.75 90 LYS A C 1
ATOM 693 O O . LYS A 1 90 ? -1.265 -1.723 -13.006 1.00 97.75 90 LYS A O 1
ATOM 698 N N . TRP A 1 91 ? 0.057 -1.069 -11.319 1.00 97.69 91 TRP A N 1
ATOM 699 C CA . TRP A 1 91 ? 1.176 -1.944 -11.662 1.00 97.69 91 TRP A CA 1
ATOM 700 C C . TRP A 1 91 ? 0.780 -3.416 -11.684 1.00 97.69 91 TRP A C 1
ATOM 702 O O . TRP A 1 91 ? 1.171 -4.131 -12.601 1.00 97.69 91 TRP A O 1
ATOM 712 N N . ARG A 1 92 ? -0.053 -3.854 -10.734 1.00 97.38 92 ARG A N 1
ATOM 713 C CA . ARG A 1 92 ? -0.581 -5.219 -10.721 1.00 97.38 92 ARG A CA 1
ATOM 714 C C . ARG A 1 92 ? -1.360 -5.542 -11.994 1.00 97.38 92 ARG A C 1
ATOM 716 O O . ARG A 1 92 ? -1.050 -6.533 -12.639 1.00 97.38 92 ARG A O 1
ATOM 723 N N . ARG A 1 93 ? -2.275 -4.661 -12.414 1.00 97.81 93 ARG A N 1
ATOM 724 C CA . ARG A 1 93 ? -3.025 -4.827 -13.672 1.00 97.81 93 ARG A CA 1
ATOM 725 C C . ARG A 1 93 ? -2.118 -4.889 -14.900 1.00 97.81 93 ARG A C 1
ATOM 727 O O . ARG A 1 93 ? -2.397 -5.657 -15.808 1.00 97.81 93 ARG A O 1
ATOM 734 N N . GLN A 1 94 ? -1.051 -4.094 -14.935 1.00 97.12 94 GLN A N 1
ATOM 735 C CA . GLN A 1 94 ? -0.108 -4.092 -16.058 1.00 97.12 94 GLN A CA 1
ATOM 736 C C . GLN A 1 94 ? 0.693 -5.395 -16.143 1.00 97.12 94 GLN A C 1
ATOM 738 O O . GLN A 1 94 ? 0.899 -5.906 -17.240 1.00 97.12 94 GLN A O 1
ATOM 743 N N . LEU A 1 95 ? 1.099 -5.948 -14.996 1.00 96.56 95 LEU A N 1
ATOM 744 C CA . LEU A 1 95 ? 1.740 -7.264 -14.924 1.00 96.56 95 LEU A CA 1
ATOM 745 C C . LEU A 1 95 ? 0.771 -8.375 -15.346 1.00 96.56 95 LEU A C 1
ATOM 7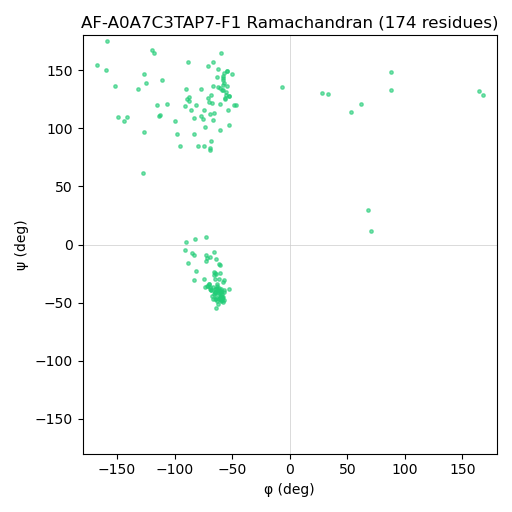47 O O . LEU A 1 95 ? 1.129 -9.210 -16.167 1.00 96.56 95 LEU A O 1
ATOM 751 N N . ASP A 1 96 ? -0.463 -8.354 -14.835 1.00 97.00 96 ASP A N 1
ATOM 752 C CA . ASP A 1 96 ? -1.470 -9.379 -15.143 1.00 97.00 96 ASP A CA 1
ATOM 753 C C . ASP A 1 96 ? -1.874 -9.369 -16.633 1.00 97.00 96 ASP A C 1
ATOM 755 O O . ASP A 1 96 ? -2.204 -10.410 -17.192 1.00 97.00 96 ASP A O 1
ATOM 759 N N . ARG A 1 97 ? -1.816 -8.206 -17.298 1.00 97.31 97 ARG A N 1
ATOM 760 C CA . ARG A 1 97 ? -2.060 -8.054 -18.747 1.00 97.31 97 ARG A CA 1
ATOM 761 C C . ARG A 1 97 ? -0.834 -8.319 -19.622 1.00 97.31 97 ARG A C 1
ATOM 763 O O . ARG A 1 97 ? -0.956 -8.285 -20.841 1.00 97.31 97 ARG A O 1
ATOM 770 N N . GLY A 1 98 ? 0.344 -8.508 -19.029 1.00 96.06 98 GLY A N 1
ATOM 771 C CA . GLY A 1 98 ? 1.599 -8.642 -19.770 1.00 96.06 98 GLY A CA 1
ATOM 772 C C . GLY A 1 98 ? 2.100 -7.352 -20.437 1.00 96.06 98 GLY A C 1
ATOM 773 O O . GLY A 1 98 ? 3.039 -7.416 -21.221 1.00 96.06 98 GLY A O 1
ATOM 774 N N . GLU A 1 99 ? 1.533 -6.178 -20.119 1.00 96.31 99 GLU A N 1
ATOM 775 C CA . GLU A 1 99 ? 2.031 -4.871 -20.599 1.00 96.31 99 GLU A CA 1
ATOM 776 C C . GLU A 1 99 ? 3.444 -4.572 -20.064 1.00 96.31 99 GLU A C 1
ATOM 778 O O . GLU A 1 99 ? 4.198 -3.791 -20.643 1.00 96.31 99 GLU A O 1
ATOM 783 N N . ILE A 1 100 ? 3.791 -5.163 -18.917 1.00 95.81 100 ILE A N 1
ATOM 784 C CA . ILE A 1 100 ? 5.124 -5.114 -18.320 1.00 95.81 100 ILE A CA 1
ATOM 785 C C . ILE A 1 100 ? 5.521 -6.532 -17.937 1.00 95.81 100 ILE A C 1
ATOM 787 O O . ILE A 1 100 ? 4.746 -7.237 -17.295 1.00 95.81 100 ILE A O 1
ATOM 791 N N . HIS A 1 101 ? 6.748 -6.930 -18.267 1.00 94.19 101 HIS A N 1
ATOM 792 C CA . HIS A 1 101 ? 7.198 -8.304 -18.059 1.00 94.19 101 HIS A CA 1
ATOM 793 C C . HIS A 1 101 ? 7.481 -8.642 -16.591 1.00 94.19 101 HIS A C 1
ATOM 795 O O . HIS A 1 101 ? 7.244 -9.768 -16.160 1.00 94.19 101 HIS A O 1
ATOM 801 N N . ASN A 1 102 ? 8.026 -7.706 -15.806 1.00 95.94 102 ASN A N 1
ATOM 802 C CA . ASN A 1 102 ? 8.419 -7.975 -14.421 1.00 95.94 102 ASN A CA 1
ATOM 803 C C . ASN A 1 102 ? 8.535 -6.694 -13.562 1.00 95.94 102 ASN A C 1
ATOM 805 O O . ASN A 1 102 ? 8.443 -5.564 -14.041 1.00 95.94 102 ASN A O 1
ATOM 809 N N . GLN A 1 103 ? 8.786 -6.869 -12.259 1.00 96.19 103 GLN A N 1
ATOM 810 C CA . GLN A 1 103 ? 8.954 -5.756 -11.310 1.00 96.19 103 GLN A CA 1
ATOM 811 C C . GLN A 1 103 ? 10.200 -4.890 -11.571 1.00 96.19 103 GLN A C 1
ATOM 813 O O . GLN A 1 103 ? 10.215 -3.718 -11.195 1.00 96.19 103 GLN A O 1
ATOM 818 N N . ALA A 1 104 ? 11.249 -5.432 -12.196 1.00 97.19 104 ALA A N 1
ATOM 819 C CA . ALA A 1 104 ? 12.440 -4.658 -12.539 1.00 97.19 104 ALA A CA 1
ATOM 820 C C . ALA A 1 104 ? 12.161 -3.649 -13.658 1.00 97.19 104 ALA A C 1
ATOM 822 O O . ALA A 1 104 ? 12.705 -2.547 -13.625 1.00 97.19 104 ALA A O 1
ATOM 823 N N . ASP A 1 105 ? 11.289 -3.994 -14.599 1.00 97.12 105 ASP A N 1
ATOM 824 C CA . ASP A 1 105 ? 10.886 -3.090 -15.674 1.00 97.12 105 ASP A CA 1
ATOM 825 C C . ASP A 1 105 ? 9.999 -1.958 -15.146 1.00 97.12 105 ASP A C 1
ATOM 827 O O . ASP A 1 105 ? 10.180 -0.807 -15.540 1.00 97.12 105 ASP A O 1
ATOM 831 N N . ILE A 1 106 ? 9.139 -2.239 -14.155 1.00 97.56 106 ILE A N 1
ATOM 832 C CA . ILE A 1 106 ? 8.436 -1.189 -13.394 1.00 97.56 106 ILE A CA 1
ATOM 833 C C . ILE A 1 106 ? 9.449 -0.247 -12.735 1.00 97.56 106 ILE A C 1
ATOM 835 O O . ILE A 1 106 ? 9.341 0.968 -12.874 1.00 97.56 106 ILE A O 1
ATOM 839 N N . ALA A 1 107 ? 10.444 -0.799 -12.036 1.00 97.81 107 ALA A N 1
ATOM 840 C CA . ALA A 1 107 ? 11.443 -0.017 -11.313 1.00 97.81 107 ALA A CA 1
ATOM 841 C C . ALA A 1 107 ? 12.211 0.938 -12.245 1.00 97.81 107 ALA A C 1
ATOM 843 O O . ALA A 1 107 ? 12.328 2.126 -11.954 1.00 97.81 107 ALA A O 1
ATOM 844 N N . ARG A 1 108 ? 12.657 0.432 -13.404 1.00 97.31 108 ARG A N 1
ATOM 845 C CA . ARG A 1 108 ? 13.331 1.223 -14.446 1.00 97.31 108 ARG A CA 1
ATOM 846 C C . ARG A 1 108 ? 12.429 2.321 -15.003 1.00 97.31 108 ARG A C 1
ATOM 848 O O . ARG A 1 108 ? 12.867 3.460 -15.103 1.00 97.31 108 ARG A O 1
ATOM 855 N N . ARG A 1 109 ? 11.174 1.994 -15.329 1.00 96.56 109 ARG A N 1
ATOM 856 C CA . ARG A 1 109 ? 10.214 2.951 -15.900 1.00 96.56 109 ARG A CA 1
ATOM 857 C C . ARG A 1 109 ? 9.862 4.082 -14.935 1.00 96.56 109 ARG A C 1
ATOM 859 O O . ARG A 1 109 ? 9.673 5.212 -15.362 1.00 96.56 109 ARG A O 1
ATOM 866 N N . GLU A 1 110 ? 9.741 3.774 -13.649 1.00 95.56 110 GLU A N 1
ATOM 867 C CA . GLU A 1 110 ? 9.338 4.737 -12.616 1.00 95.56 110 GLU A CA 1
ATOM 868 C C . GLU A 1 110 ? 10.545 5.448 -11.970 1.00 95.56 110 GLU A C 1
ATOM 870 O O . GLU A 1 110 ? 10.353 6.335 -11.141 1.00 95.56 110 GLU A O 1
ATOM 875 N N . GLY A 1 111 ? 11.782 5.065 -12.317 1.00 96.94 111 GLY A N 1
ATOM 876 C CA . GLY A 1 111 ? 13.006 5.644 -11.753 1.00 96.94 111 GLY A CA 1
ATOM 877 C C . GLY A 1 111 ? 13.224 5.315 -10.271 1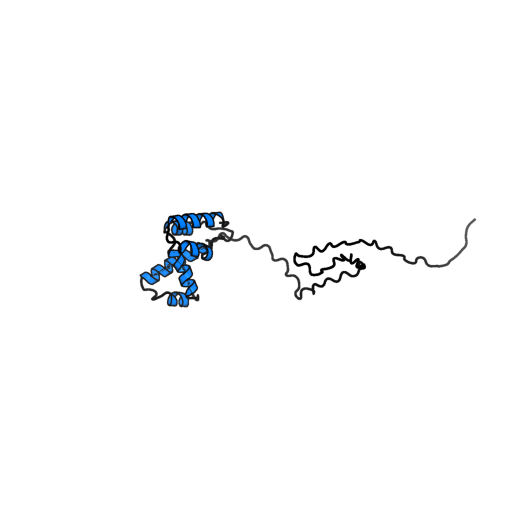.00 96.94 111 GLY A C 1
ATOM 878 O O . GLY A 1 111 ? 13.798 6.115 -9.536 1.00 96.94 111 GLY A O 1
ATOM 879 N N . VAL A 1 112 ? 12.745 4.157 -9.807 1.00 96.31 112 VAL A N 1
ATOM 880 C CA . VAL A 1 112 ? 12.824 3.730 -8.399 1.00 96.31 112 VAL A CA 1
ATOM 881 C C . VAL A 1 112 ? 13.600 2.426 -8.244 1.00 96.31 112 VAL A C 1
ATOM 883 O O . VAL A 1 112 ? 13.858 1.703 -9.203 1.00 96.31 112 VAL A O 1
ATOM 886 N N . SER A 1 113 ? 13.955 2.080 -7.005 1.00 97.19 113 SER A N 1
ATOM 887 C CA . SER A 1 113 ? 14.570 0.783 -6.719 1.00 97.19 113 SER A CA 1
ATOM 888 C C . SER A 1 113 ? 13.564 -0.369 -6.863 1.00 97.19 113 SER A C 1
ATOM 890 O O . SER A 1 113 ? 12.365 -0.208 -6.618 1.00 97.19 113 SER A O 1
ATOM 892 N N . ARG A 1 114 ? 14.055 -1.579 -7.171 1.00 96.25 114 ARG A N 1
ATOM 893 C CA . ARG A 1 114 ? 13.227 -2.803 -7.160 1.00 96.25 114 ARG A CA 1
ATOM 894 C C . ARG A 1 114 ? 12.575 -3.037 -5.796 1.00 96.25 114 ARG A C 1
ATOM 896 O O . ARG A 1 114 ? 11.406 -3.400 -5.732 1.00 96.25 114 ARG A O 1
ATOM 903 N N . ALA A 1 115 ? 13.308 -2.768 -4.715 1.00 95.94 115 ALA A N 1
ATOM 904 C CA . ALA A 1 115 ? 12.792 -2.891 -3.357 1.00 95.94 115 ALA A CA 1
ATOM 905 C C . ALA A 1 115 ? 11.581 -1.973 -3.128 1.00 95.94 115 ALA A C 1
ATOM 907 O O . ALA A 1 115 ? 10.591 -2.412 -2.549 1.00 95.94 115 ALA A O 1
ATOM 908 N N . SER A 1 116 ? 11.614 -0.736 -3.635 1.00 95.81 116 SER A N 1
ATOM 909 C CA . SER A 1 116 ? 10.481 0.195 -3.563 1.00 95.81 116 SER A CA 1
ATOM 910 C C . SER A 1 116 ? 9.250 -0.349 -4.294 1.00 95.81 116 SER A C 1
ATOM 912 O O . SER A 1 116 ? 8.148 -0.281 -3.755 1.00 95.81 116 SER A O 1
ATOM 914 N N . VAL A 1 117 ? 9.422 -0.957 -5.476 1.00 97.19 117 VAL A N 1
ATOM 915 C CA . VAL A 1 117 ? 8.317 -1.615 -6.200 1.00 97.19 117 VAL A CA 1
ATOM 916 C C . VAL A 1 117 ? 7.711 -2.740 -5.365 1.00 97.19 117 VAL A C 1
ATOM 918 O O . VAL A 1 117 ? 6.495 -2.792 -5.188 1.00 97.19 117 VAL A O 1
ATOM 921 N N . THR A 1 118 ? 8.545 -3.608 -4.792 1.00 96.56 118 THR A N 1
ATOM 922 C CA . THR A 1 118 ? 8.080 -4.708 -3.938 1.00 96.56 118 THR A CA 1
ATOM 923 C C . THR A 1 118 ? 7.347 -4.204 -2.692 1.00 96.56 118 THR A C 1
ATOM 925 O O . THR A 1 118 ? 6.330 -4.776 -2.301 1.00 96.56 118 THR A O 1
ATOM 928 N N . GLN A 1 119 ? 7.825 -3.124 -2.071 1.00 95.69 119 GLN A N 1
ATOM 929 C CA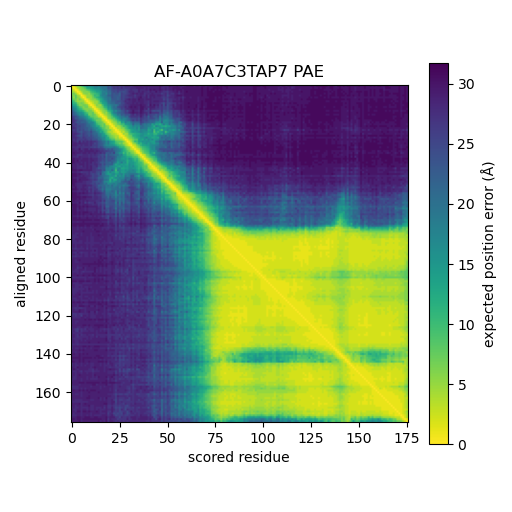 . GLN A 1 119 ? 7.182 -2.506 -0.907 1.00 95.69 119 GLN A CA 1
ATOM 930 C C . GLN A 1 119 ? 5.792 -1.970 -1.258 1.00 95.69 119 GLN A C 1
ATOM 932 O O . GLN A 1 119 ? 4.813 -2.329 -0.610 1.00 95.69 119 GLN A O 1
ATOM 937 N N . VAL A 1 120 ? 5.671 -1.222 -2.356 1.00 96.50 120 VAL A N 1
ATOM 938 C CA . VAL A 1 120 ? 4.371 -0.732 -2.834 1.00 96.50 120 VAL A CA 1
ATOM 939 C C . VAL A 1 120 ? 3.425 -1.888 -3.170 1.00 96.50 120 VAL A C 1
ATOM 941 O O . VAL A 1 120 ? 2.275 -1.881 -2.739 1.00 96.50 120 VAL A O 1
ATOM 944 N N . LEU A 1 121 ? 3.899 -2.922 -3.874 1.00 97.25 121 LEU A N 1
ATOM 945 C CA . LEU A 1 121 ? 3.085 -4.101 -4.192 1.00 97.25 121 LEU A CA 1
ATOM 946 C C . LEU A 1 121 ? 2.698 -4.916 -2.948 1.00 97.25 121 LEU A C 1
ATOM 948 O O . LEU A 1 121 ? 1.677 -5.601 -2.967 1.00 97.25 121 LEU A O 1
ATOM 952 N N . THR A 1 122 ? 3.456 -4.819 -1.851 1.00 97.00 122 THR A N 1
ATOM 953 C CA . THR A 1 122 ? 3.117 -5.484 -0.583 1.00 97.00 122 THR A CA 1
ATOM 954 C C . THR A 1 122 ? 1.783 -4.983 -0.029 1.00 97.00 122 THR A C 1
ATOM 956 O O . THR A 1 122 ? 1.066 -5.773 0.581 1.00 97.00 122 THR A O 1
ATOM 959 N N . LEU A 1 123 ? 1.389 -3.731 -0.293 1.00 96.25 123 LEU A N 1
ATOM 960 C CA . LEU A 1 123 ? 0.093 -3.195 0.146 1.00 96.25 123 LEU A CA 1
ATOM 961 C C . LEU A 1 123 ? -1.111 -3.958 -0.424 1.00 96.25 123 LEU A C 1
ATOM 963 O O . LEU A 1 123 ? -2.163 -3.980 0.206 1.00 96.25 123 LEU A O 1
ATOM 967 N N . LEU A 1 124 ? -0.963 -4.637 -1.565 1.00 96.94 124 LEU A N 1
ATOM 968 C CA . LEU A 1 124 ? -2.032 -5.454 -2.155 1.00 96.94 124 LEU A CA 1
ATOM 969 C C . LEU A 1 124 ? -2.353 -6.713 -1.340 1.00 96.94 124 LEU A C 1
ATOM 971 O O . LEU A 1 124 ? -3.347 -7.379 -1.612 1.00 96.94 124 LEU A O 1
ATOM 975 N N . ARG A 1 125 ? -1.517 -7.051 -0.351 1.00 96.62 125 ARG A N 1
ATOM 976 C CA . ARG A 1 125 ? -1.746 -8.163 0.581 1.00 96.62 125 ARG A CA 1
ATOM 977 C C . ARG A 1 125 ? -2.662 -7.796 1.749 1.00 96.62 125 ARG A C 1
ATOM 979 O O . ARG A 1 125 ? -3.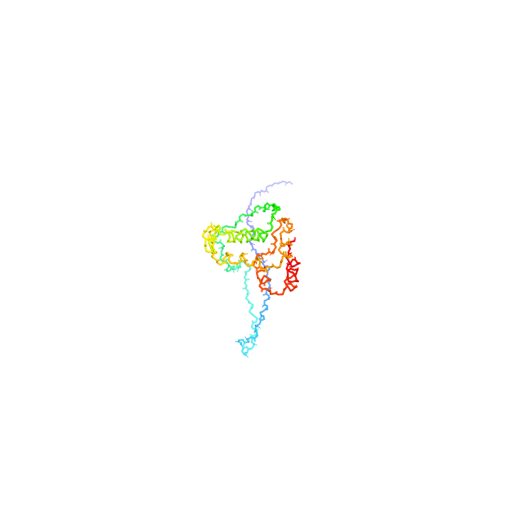028 -8.676 2.524 1.00 96.62 125 ARG A O 1
ATOM 986 N N . LEU A 1 126 ? -2.998 -6.514 1.906 1.00 97.00 126 LEU A N 1
ATOM 987 C CA . LEU A 1 126 ? -4.028 -6.091 2.850 1.00 97.00 126 LEU A CA 1
ATOM 988 C C . LEU A 1 126 ? -5.373 -6.686 2.433 1.00 97.00 126 LEU A C 1
ATOM 990 O O . LEU A 1 126 ? -5.662 -6.772 1.239 1.00 97.00 126 LEU A O 1
ATOM 994 N N . GLY A 1 127 ? -6.209 -7.052 3.402 1.00 95.56 127 GLY A N 1
ATOM 995 C CA . GLY A 1 127 ? -7.570 -7.502 3.129 1.00 95.56 127 GLY A CA 1
ATOM 996 C C . GLY A 1 127 ? -8.364 -6.482 2.293 1.00 95.56 127 GLY A C 1
ATOM 997 O O . GLY A 1 127 ? -8.130 -5.271 2.408 1.00 95.56 127 GLY A O 1
ATOM 998 N N . PRO A 1 128 ? -9.315 -6.937 1.457 1.00 95.50 128 PRO A N 1
ATOM 999 C CA . PRO A 1 128 ? -10.066 -6.067 0.550 1.00 95.50 128 PRO A CA 1
ATOM 1000 C C . PRO A 1 128 ? -10.809 -4.945 1.287 1.00 95.50 128 PRO A C 1
ATOM 1002 O O . PRO A 1 128 ? -10.912 -3.835 0.768 1.00 95.50 128 PRO A O 1
ATOM 1005 N N . ASP A 1 129 ? -11.271 -5.194 2.511 1.00 95.12 129 ASP A N 1
ATOM 1006 C CA . ASP A 1 129 ? -11.972 -4.189 3.314 1.00 95.12 129 ASP A CA 1
ATOM 1007 C C . ASP A 1 129 ? -11.042 -3.055 3.757 1.00 95.12 129 ASP A C 1
ATOM 1009 O O . ASP A 1 129 ? -11.407 -1.882 3.675 1.00 95.12 129 ASP A O 1
ATOM 1013 N N . ILE A 1 130 ? -9.797 -3.373 4.123 1.00 95.56 130 ILE A N 1
ATOM 1014 C CA . ILE A 1 130 ? -8.776 -2.368 4.451 1.00 95.56 130 ILE A CA 1
ATOM 1015 C C . ILE A 1 130 ? -8.415 -1.557 3.204 1.00 95.56 130 ILE A C 1
ATOM 1017 O O . ILE A 1 130 ? -8.317 -0.332 3.272 1.00 95.56 130 ILE A O 1
ATOM 1021 N N . GLN A 1 131 ? -8.264 -2.211 2.048 1.00 96.44 131 GLN A N 1
ATOM 1022 C CA . GLN A 1 131 ? -7.971 -1.517 0.790 1.00 96.44 131 GLN A CA 1
ATOM 1023 C C . GLN A 1 131 ? -9.082 -0.527 0.411 1.00 96.44 131 GLN A C 1
ATOM 1025 O O . GLN A 1 131 ? -8.788 0.618 0.068 1.00 96.44 131 GLN A O 1
ATOM 1030 N N . LYS A 1 132 ? -10.357 -0.931 0.518 1.00 95.75 132 LYS A N 1
ATOM 1031 C CA . LYS A 1 132 ? -11.511 -0.046 0.276 1.00 95.75 132 LYS A CA 1
ATOM 1032 C C . LYS A 1 132 ? -11.494 1.163 1.209 1.00 95.75 132 LYS A C 1
ATOM 1034 O O . LYS A 1 132 ? -11.668 2.288 0.753 1.00 95.75 132 LYS A O 1
ATOM 1039 N N . ARG A 1 133 ? -11.235 0.939 2.499 1.00 94.25 133 ARG A N 1
ATOM 1040 C CA . ARG A 1 133 ? -11.174 2.008 3.504 1.00 94.25 133 ARG A CA 1
ATOM 1041 C C . ARG A 1 133 ? -10.030 2.982 3.258 1.00 94.25 133 ARG A C 1
ATOM 1043 O O . ARG A 1 133 ? -10.242 4.183 3.354 1.00 94.25 133 ARG A O 1
ATOM 1050 N N . LEU A 1 134 ? -8.853 2.487 2.871 1.00 93.88 134 LEU A N 1
ATOM 1051 C CA . LEU A 1 134 ? -7.738 3.337 2.450 1.00 93.88 134 LEU A CA 1
ATOM 1052 C C . LEU A 1 134 ? -8.127 4.217 1.261 1.00 93.88 134 LEU A C 1
ATOM 1054 O O . LEU A 1 134 ? -7.873 5.415 1.280 1.00 93.88 134 LEU A O 1
ATOM 1058 N N . LEU A 1 135 ? -8.772 3.648 0.241 1.00 94.06 135 LEU A N 1
ATOM 1059 C CA . LEU A 1 135 ? -9.220 4.408 -0.930 1.00 94.06 135 LEU A CA 1
ATOM 1060 C C . LEU A 1 135 ? -10.300 5.452 -0.604 1.00 94.06 135 LEU A C 1
ATOM 1062 O O . LEU A 1 135 ? -10.416 6.430 -1.342 1.00 94.06 135 LEU A O 1
ATOM 1066 N N . ALA A 1 136 ? -11.054 5.247 0.477 1.00 92.56 136 ALA A N 1
ATOM 1067 C CA . ALA A 1 136 ? -12.109 6.136 0.956 1.00 92.56 136 ALA A CA 1
ATOM 1068 C C . ALA A 1 136 ? -11.625 7.205 1.955 1.00 92.56 136 ALA A C 1
ATOM 1070 O O . ALA A 1 136 ? -12.446 7.979 2.446 1.00 92.56 136 ALA A O 1
ATOM 1071 N N . LEU A 1 137 ? -10.324 7.269 2.271 1.00 89.69 137 LEU A N 1
ATOM 1072 C CA . LEU A 1 137 ? -9.803 8.285 3.188 1.00 89.69 137 LEU A CA 1
ATOM 1073 C C . LEU A 1 137 ? -10.058 9.706 2.648 1.00 89.69 137 LEU A C 1
ATOM 1075 O O . LEU A 1 137 ? -9.782 9.969 1.470 1.00 89.69 137 LEU A O 1
ATOM 1079 N N . PRO A 1 138 ? -10.540 10.636 3.494 1.00 86.62 138 PRO A N 1
ATOM 1080 C CA . PRO A 1 138 ? -10.803 12.005 3.078 1.00 86.62 138 PRO A CA 1
ATOM 1081 C C . PRO A 1 138 ? -9.507 12.736 2.715 1.00 86.62 138 PRO A C 1
ATOM 1083 O O . PRO A 1 138 ? -8.407 12.394 3.160 1.00 86.62 138 PRO A O 1
ATOM 1086 N N . GLN A 1 139 ? -9.636 13.784 1.901 1.00 85.88 139 GLN A N 1
ATOM 1087 C CA . GLN A 1 139 ? -8.529 14.706 1.673 1.00 85.88 139 GLN A CA 1
ATOM 1088 C C . GLN A 1 139 ? -8.263 15.490 2.956 1.00 85.88 139 GLN A C 1
ATOM 1090 O O . GLN A 1 139 ? -9.174 16.090 3.522 1.00 85.88 139 GLN A O 1
ATOM 1095 N N . ALA A 1 140 ? -7.007 15.512 3.391 1.00 80.19 140 ALA A N 1
ATOM 1096 C CA . ALA A 1 140 ? -6.606 16.195 4.610 1.00 80.19 140 ALA A CA 1
ATOM 1097 C C . ALA A 1 140 ? -5.744 17.418 4.275 1.00 80.19 140 ALA A C 1
ATOM 1099 O O . ALA A 1 140 ? -4.920 17.397 3.357 1.00 80.19 140 ALA A O 1
ATOM 1100 N N . VAL A 1 141 ? -5.947 18.500 5.030 1.00 73.31 141 VAL A N 1
ATOM 1101 C CA . VAL A 1 141 ? -5.076 19.690 5.022 1.00 73.31 141 VAL A CA 1
ATOM 1102 C C . VAL A 1 141 ? -3.725 19.344 5.649 1.00 73.31 141 VAL A C 1
ATOM 1104 O O . VAL A 1 141 ? -2.674 19.767 5.173 1.00 73.31 141 VAL A O 1
ATOM 1107 N N . GLN A 1 142 ? -3.736 18.527 6.701 1.00 73.88 142 GLN A N 1
ATOM 1108 C CA . GLN A 1 142 ? -2.520 18.035 7.335 1.00 73.88 142 GLN A CA 1
ATOM 1109 C C . GLN A 1 142 ? -2.040 16.740 6.681 1.00 73.88 142 GLN A C 1
ATOM 1111 O O . GLN A 1 142 ? -2.803 16.003 6.055 1.00 73.88 142 GLN A O 1
ATOM 1116 N N . ARG A 1 143 ? -0.744 16.451 6.825 1.00 70.69 143 ARG A N 1
ATOM 1117 C CA . ARG A 1 143 ? -0.204 15.163 6.391 1.00 70.69 143 ARG A CA 1
ATOM 1118 C C . ARG A 1 143 ? -0.814 14.068 7.257 1.00 70.69 143 ARG A C 1
ATOM 1120 O O . ARG A 1 143 ? -0.501 13.993 8.439 1.00 70.69 143 ARG A O 1
ATOM 1127 N N . CYS A 1 144 ? -1.626 13.212 6.647 1.00 73.75 144 CYS A N 1
ATOM 1128 C CA . CYS A 1 144 ? -2.061 11.982 7.293 1.00 73.75 144 CYS A CA 1
ATOM 1129 C C . CYS A 1 144 ? -0.822 11.173 7.706 1.00 73.75 144 CYS A C 1
ATOM 1131 O O . CYS A 1 144 ? 0.066 10.927 6.882 1.00 73.75 144 CYS A O 1
ATOM 1133 N N . ALA A 1 145 ? -0.747 10.804 8.986 1.00 77.56 145 ALA A N 1
ATOM 1134 C CA . ALA A 1 145 ? 0.417 10.119 9.550 1.00 77.56 145 ALA A CA 1
ATOM 1135 C C . ALA A 1 145 ? 0.537 8.651 9.089 1.00 77.56 145 ALA A C 1
ATOM 1137 O O . ALA A 1 145 ? 1.609 8.053 9.196 1.00 77.56 145 ALA A O 1
ATOM 1138 N N . ILE A 1 146 ? -0.523 8.085 8.501 1.00 87.75 146 ILE A N 1
ATOM 1139 C CA . ILE A 1 146 ? -0.498 6.730 7.945 1.00 87.75 146 ILE A CA 1
ATOM 1140 C C . ILE A 1 146 ? 0.282 6.732 6.636 1.00 87.75 146 ILE A C 1
ATOM 1142 O O . ILE A 1 146 ? -0.119 7.326 5.633 1.00 87.75 146 ILE A O 1
ATOM 1146 N N . SER A 1 147 ? 1.396 6.011 6.642 1.00 89.81 147 SER A N 1
ATOM 1147 C CA . SER A 1 147 ? 2.257 5.804 5.482 1.00 89.81 147 SER A CA 1
ATOM 1148 C C . SER A 1 147 ? 2.328 4.324 5.112 1.00 89.81 147 SER A C 1
ATOM 1150 O O . SER A 1 147 ? 1.993 3.449 5.910 1.00 89.81 147 SER A O 1
ATOM 1152 N N . GLU A 1 148 ? 2.809 4.026 3.903 1.00 92.25 148 GLU A N 1
ATOM 1153 C CA . GLU A 1 148 ? 3.045 2.645 3.452 1.00 92.25 148 GLU A CA 1
ATOM 1154 C C . GLU A 1 148 ? 3.909 1.857 4.448 1.00 92.25 148 GLU A C 1
ATOM 1156 O O . GLU A 1 148 ? 3.614 0.697 4.732 1.00 92.25 148 GLU A O 1
ATOM 1161 N N . HIS A 1 149 ? 4.913 2.504 5.046 1.00 92.00 149 HIS A N 1
ATOM 1162 C CA . HIS A 1 149 ? 5.821 1.869 5.995 1.00 92.00 149 HIS A CA 1
ATOM 1163 C C . HIS A 1 149 ? 5.096 1.334 7.239 1.00 92.00 149 HIS A C 1
ATOM 1165 O O . HIS A 1 149 ? 5.408 0.243 7.711 1.00 92.00 149 HIS A O 1
ATOM 1171 N N . VAL A 1 150 ? 4.101 2.072 7.741 1.00 93.00 150 VAL A N 1
ATOM 1172 C CA . VAL A 1 150 ? 3.272 1.673 8.893 1.00 93.00 150 VAL A CA 1
ATOM 1173 C C . VAL A 1 150 ? 2.341 0.513 8.533 1.00 93.00 150 VAL A C 1
ATOM 1175 O O . VAL A 1 150 ? 2.082 -0.361 9.357 1.00 93.00 150 VAL A O 1
ATOM 1178 N N . LEU A 1 151 ? 1.863 0.465 7.289 1.00 94.44 151 LEU A N 1
ATOM 1179 C CA . LEU A 1 151 ? 0.955 -0.584 6.818 1.00 94.44 151 LEU A CA 1
ATOM 1180 C C . LEU A 1 151 ? 1.670 -1.878 6.420 1.00 94.44 151 LEU A C 1
ATOM 1182 O O . LEU A 1 151 ? 1.059 -2.946 6.413 1.00 94.44 151 LEU A O 1
ATOM 1186 N N . ARG A 1 152 ? 2.962 -1.817 6.094 1.00 94.88 152 ARG A N 1
ATOM 1187 C CA . ARG A 1 152 ? 3.732 -2.974 5.619 1.00 94.88 152 ARG A CA 1
ATOM 1188 C C . ARG A 1 152 ? 3.767 -4.148 6.614 1.00 94.88 152 ARG A C 1
ATOM 1190 O O . ARG A 1 152 ? 3.604 -5.281 6.155 1.00 94.88 152 ARG A O 1
ATOM 1197 N N . PRO A 1 153 ? 3.947 -3.955 7.937 1.00 95.88 153 PRO A N 1
ATOM 1198 C CA . PRO A 1 153 ? 3.819 -5.039 8.912 1.00 95.88 153 PRO A CA 1
ATOM 1199 C C . PRO A 1 153 ? 2.415 -5.652 8.931 1.00 95.88 153 PRO A C 1
ATOM 1201 O O . PRO A 1 153 ? 2.289 -6.874 8.975 1.00 95.88 153 PRO A O 1
ATOM 1204 N N . ILE A 1 154 ? 1.371 -4.825 8.821 1.00 96.62 154 ILE A N 1
ATOM 1205 C CA . ILE A 1 154 ? -0.032 -5.265 8.805 1.00 96.62 154 ILE A CA 1
ATOM 1206 C C . ILE A 1 154 ? -0.290 -6.136 7.572 1.00 96.62 154 ILE A C 1
ATOM 1208 O O . ILE A 1 154 ? -0.780 -7.253 7.692 1.00 96.62 154 ILE A O 1
ATOM 1212 N N . ALA A 1 155 ? 0.165 -5.702 6.395 1.00 96.00 155 ALA A N 1
ATOM 1213 C CA . ALA A 1 155 ? 0.043 -6.451 5.141 1.00 96.00 155 ALA A CA 1
ATOM 1214 C C . ALA A 1 155 ? 0.752 -7.823 5.150 1.00 96.00 155 ALA A C 1
ATOM 1216 O O . ALA A 1 155 ? 0.499 -8.674 4.294 1.00 96.00 155 ALA A O 1
ATOM 1217 N N . ARG A 1 156 ? 1.673 -8.056 6.094 1.00 95.25 156 ARG A N 1
ATOM 1218 C CA . ARG A 1 156 ? 2.363 -9.344 6.262 1.00 95.25 156 ARG A CA 1
ATOM 1219 C C . ARG A 1 156 ? 1.618 -10.312 7.181 1.00 95.25 156 ARG A C 1
ATOM 1221 O O . ARG A 1 156 ? 1.930 -11.503 7.141 1.00 95.25 156 ARG A O 1
ATOM 1228 N N . MET A 1 157 ? 0.656 -9.838 7.974 1.00 96.19 157 MET A N 1
ATOM 1229 C CA . MET A 1 157 ? -0.163 -10.687 8.840 1.00 96.19 157 MET A CA 1
ATOM 1230 C C . MET A 1 157 ? -1.053 -11.597 7.985 1.00 96.19 157 MET A C 1
ATOM 1232 O O . MET A 1 157 ? -1.619 -11.148 6.992 1.00 96.19 157 MET A O 1
ATOM 1236 N N . ARG A 1 158 ? -1.162 -12.881 8.349 1.00 93.12 158 ARG A N 1
ATOM 1237 C CA . ARG A 1 158 ? -2.001 -13.858 7.623 1.00 93.12 158 ARG A CA 1
ATOM 1238 C C . ARG A 1 158 ? -3.472 -13.801 8.037 1.00 93.12 158 ARG A C 1
ATOM 1240 O O . ARG A 1 158 ? -4.343 -14.098 7.233 1.00 93.12 158 ARG A O 1
ATOM 1247 N N . ASP A 1 159 ? -3.724 -13.445 9.292 1.00 95.75 159 ASP A N 1
ATOM 1248 C CA . ASP A 1 159 ? -5.057 -13.366 9.881 1.00 95.75 159 ASP A CA 1
ATOM 1249 C C . ASP A 1 159 ? -5.725 -12.035 9.505 1.00 95.75 159 ASP A C 1
ATOM 1251 O O . ASP A 1 159 ? -5.212 -10.959 9.827 1.00 95.75 159 ASP A O 1
ATOM 1255 N N . ALA A 1 160 ? -6.867 -12.117 8.819 1.00 92.94 160 ALA A N 1
ATOM 1256 C CA . ALA A 1 160 ? -7.609 -10.954 8.344 1.00 92.94 160 ALA A CA 1
ATOM 1257 C C . ALA A 1 160 ? -8.207 -10.114 9.486 1.00 92.94 160 ALA A C 1
ATOM 1259 O O . ALA A 1 160 ? -8.202 -8.888 9.399 1.00 92.94 160 ALA A O 1
ATOM 1260 N N . GLN A 1 161 ? -8.671 -10.742 10.569 1.00 94.12 161 GLN A N 1
ATOM 1261 C CA . GLN A 1 161 ? -9.227 -10.023 11.719 1.00 94.12 161 GLN A CA 1
ATOM 1262 C C . GLN A 1 161 ? -8.130 -9.237 12.432 1.00 94.12 161 GLN A C 1
ATOM 1264 O O . GLN A 1 161 ? -8.286 -8.045 12.692 1.00 94.12 161 GLN A O 1
ATOM 1269 N N . ARG A 1 162 ? -6.962 -9.858 12.638 1.00 95.81 162 ARG A N 1
ATOM 1270 C CA . ARG A 1 162 ? -5.792 -9.160 13.194 1.00 95.81 162 ARG A CA 1
ATOM 1271 C C . ARG A 1 162 ? -5.328 -8.007 12.310 1.00 95.81 162 ARG A C 1
ATOM 1273 O O . ARG A 1 162 ? -4.938 -6.972 12.847 1.00 95.81 162 ARG A O 1
ATOM 1280 N N . GLN A 1 163 ? -5.382 -8.158 10.982 1.00 96.75 163 GLN A N 1
ATOM 1281 C CA . GLN A 1 163 ? -5.079 -7.050 10.073 1.00 96.75 163 GLN A CA 1
ATOM 1282 C C . GLN A 1 163 ? -6.021 -5.866 10.301 1.00 96.75 163 GLN A C 1
ATOM 1284 O O . GLN A 1 163 ? -5.550 -4.735 10.415 1.00 96.75 163 GLN A O 1
ATOM 1289 N N . VAL A 1 164 ? -7.333 -6.121 10.370 1.00 95.81 164 VAL A N 1
ATOM 1290 C CA . VAL A 1 164 ? -8.342 -5.073 10.567 1.00 95.81 164 VAL A CA 1
ATOM 1291 C C . VAL A 1 164 ? -8.128 -4.384 11.910 1.00 95.81 164 VAL A C 1
ATOM 1293 O O . VAL A 1 164 ? -7.978 -3.167 11.929 1.00 95.81 164 VAL A O 1
ATOM 1296 N N . SER A 1 165 ? -8.010 -5.133 13.010 1.00 95.75 165 SER A N 1
ATOM 1297 C CA . SER A 1 165 ? -7.781 -4.550 14.338 1.00 95.75 165 SER A CA 1
ATOM 1298 C C . SER A 1 165 ? -6.505 -3.707 14.394 1.00 95.75 165 SER A C 1
ATOM 1300 O O . SER A 1 165 ? -6.536 -2.584 14.890 1.00 95.75 165 SER A O 1
ATOM 1302 N N . ALA A 1 166 ? -5.391 -4.199 13.839 1.00 95.19 166 ALA A N 1
ATOM 1303 C CA . ALA A 1 166 ? -4.141 -3.443 13.801 1.00 95.19 166 ALA A CA 1
ATOM 1304 C C . ALA A 1 166 ? -4.260 -2.171 12.946 1.00 95.19 166 ALA A C 1
ATOM 1306 O O . ALA A 1 166 ? -3.708 -1.131 13.304 1.00 95.19 166 ALA A O 1
ATOM 1307 N N . PHE A 1 167 ? -4.985 -2.239 11.828 1.00 94.75 167 PHE A N 1
ATOM 1308 C CA . PHE A 1 167 ? -5.243 -1.084 10.974 1.00 94.75 167 PHE A CA 1
ATOM 1309 C C . PHE A 1 167 ? -6.094 -0.023 11.684 1.00 94.75 167 PHE A C 1
ATOM 1311 O O . PHE A 1 167 ? -5.755 1.157 11.608 1.00 94.75 167 PHE A O 1
ATOM 1318 N N . GLU A 1 168 ? -7.124 -0.425 12.437 1.00 93.00 168 GLU A N 1
ATOM 1319 C CA . GLU A 1 168 ? -7.910 0.498 13.270 1.00 93.00 168 GLU A CA 1
ATOM 1320 C C . GLU A 1 168 ? -7.042 1.203 14.305 1.00 93.00 168 GLU A C 1
ATOM 1322 O O . GLU A 1 168 ? -7.099 2.422 14.438 1.00 93.00 168 GLU A O 1
ATOM 1327 N N . THR A 1 169 ? -6.184 0.457 15.006 1.00 93.88 169 THR A N 1
ATOM 1328 C CA . THR A 1 169 ? -5.260 1.050 15.977 1.00 93.88 169 THR A CA 1
ATOM 1329 C C . THR A 1 169 ? -4.377 2.116 15.325 1.00 93.88 169 THR A C 1
ATOM 1331 O O . THR A 1 169 ? -4.168 3.178 15.908 1.00 93.88 169 THR A O 1
ATOM 1334 N N . GLN A 1 170 ? -3.894 1.874 14.101 1.00 91.31 170 GLN A N 1
ATOM 1335 C CA . GLN A 1 170 ? -3.095 2.861 13.371 1.00 91.31 170 GLN A CA 1
ATOM 1336 C C . GLN A 1 170 ? -3.911 4.071 12.916 1.00 91.31 170 GLN A C 1
ATOM 1338 O O . GLN A 1 170 ? -3.383 5.180 12.956 1.00 91.31 170 GLN A O 1
ATOM 1343 N N . LEU A 1 171 ? -5.172 3.885 12.516 1.00 88.19 171 LEU A N 1
ATOM 1344 C CA . LEU A 1 171 ? -6.078 4.989 12.194 1.00 88.19 171 LEU A CA 1
ATOM 1345 C C . LEU A 1 171 ? -6.349 5.884 13.398 1.00 88.19 171 LEU A C 1
ATOM 1347 O O . LEU A 1 171 ? -6.309 7.094 13.251 1.00 88.19 171 LEU A O 1
ATOM 1351 N N . MET A 1 172 ? -6.549 5.309 14.582 1.00 86.94 172 MET A N 1
ATOM 1352 C CA . MET A 1 172 ? -6.790 6.093 15.797 1.00 86.94 172 MET A CA 1
ATOM 1353 C C . MET A 1 172 ? -5.527 6.807 16.297 1.00 86.94 172 MET A C 1
ATOM 1355 O O . MET A 1 172 ? -5.598 7.923 16.805 1.00 86.94 172 MET A O 1
ATOM 1359 N N . ALA A 1 173 ? -4.358 6.175 16.158 1.00 86.00 173 ALA A N 1
ATOM 1360 C CA . ALA A 1 173 ? -3.082 6.769 16.562 1.00 86.00 173 ALA A CA 1
ATOM 1361 C C . ALA A 1 173 ? -2.606 7.862 15.592 1.00 86.00 173 ALA A C 1
ATOM 1363 O O . ALA A 1 173 ? -1.895 8.796 15.974 1.00 86.00 173 ALA A O 1
ATOM 1364 N N . SER A 1 174 ? -2.975 7.737 14.321 1.00 80.88 174 SER A N 1
ATOM 1365 C CA . SER A 1 174 ? -2.590 8.674 13.279 1.00 80.88 174 SER A CA 1
ATOM 1366 C C . SER A 1 174 ? -3.596 9.808 13.217 1.00 80.88 174 SER A C 1
ATOM 1368 O O . SER A 1 174 ? -4.771 9.576 12.989 1.00 80.88 174 SER A O 1
ATOM 1370 N N . ARG A 1 175 ? -3.135 11.054 13.356 1.00 66.44 175 ARG A N 1
ATOM 1371 C CA . ARG A 1 175 ? -3.964 12.238 13.091 1.00 66.44 175 ARG A CA 1
ATOM 1372 C C . ARG A 1 175 ? -4.243 12.344 11.588 1.00 66.44 175 ARG A C 1
ATOM 1374 O O . ARG A 1 175 ? -3.532 13.036 10.858 1.00 66.44 175 ARG A O 1
ATOM 1381 N N . CYS A 1 176 ? -5.223 11.577 11.144 1.00 60.09 176 CYS A N 1
ATOM 1382 C CA . CYS A 1 176 ? -5.954 11.694 9.898 1.00 60.09 176 CYS A CA 1
ATOM 1383 C C . CYS A 1 176 ? -7.425 11.913 10.307 1.00 60.09 176 CYS A C 1
ATOM 1385 O O . CYS A 1 176 ? -8.113 12.596 9.532 1.00 60.09 176 CYS A O 1
#

Sequence (176 aa):
MDSFNQTRDVSADHVKDSVELREQTVEVALGPNGAFESGNVGVLTRRVPADRVVSAVPPPRHPPRPPEPPRPLHKPRTPPVVETLRKALKWRRQLDRGEIHNQADIARREGVSRASVTQVLTLLRLGPDIQKRLLALPQAVQRCAISEHVLRPIARMRDAQRQVSAFETQLMASRC